Protein AF-A0A357T249-F1 (afdb_monomer)

Sequence (56 aa):
GTVVLQAGEDPEFAPEAIATLIQQLKNLGLAVTLSLGEWDRQTYLLWKQAGADRYL

Solvent-accessible surface area (backbone atoms only — not comparable to full-atom values): 3288 Å² total; per-residue (Å²): 101,78,47,76,52,71,53,72,88,56,92,82,64,56,66,65,58,54,24,53,51,40,38,57,44,44,76,71,65,36,46,36,32,39,33,56,69,88,74,56,72,66,54,54,49,49,34,46,73,33,58,45,73,44,78,97

Structure (mmCIF, N/CA/C/O backbone):
data_AF-A0A357T249-F1
#
_entry.id   AF-A0A357T249-F1
#
loop_
_atom_site.group_PDB
_atom_site.id
_atom_site.type_symbol
_atom_site.label_atom_id
_atom_site.label_alt_id
_atom_site.label_comp_id
_atom_site.label_asym_id
_atom_site.label_entity_id
_atom_site.label_seq_id
_atom_site.pdbx_PDB_ins_code
_atom_site.Cartn_x
_atom_site.Cartn_y
_atom_site.Cartn_z
_atom_site.occupancy
_atom_site.B_iso_or_equiv
_atom_site.auth_seq_id
_atom_site.auth_comp_id
_atom_site.auth_asym_id
_atom_site.auth_atom_id
_atom_site.pdbx_PDB_model_num
ATOM 1 N N . GLY A 1 1 ? -5.243 6.775 13.484 1.00 90.94 1 GLY A N 1
ATOM 2 C 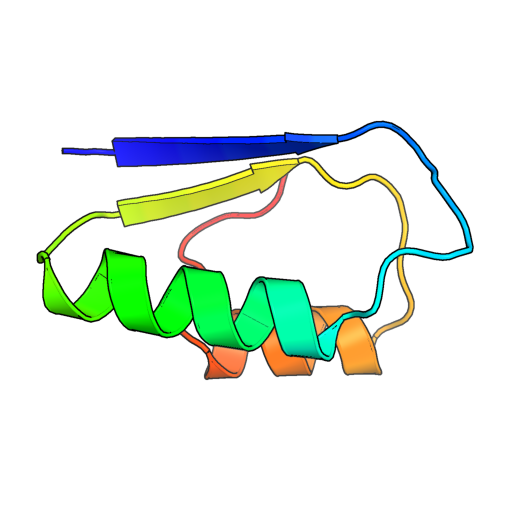CA . GLY A 1 1 ? -4.146 7.660 13.034 1.00 90.94 1 GLY A CA 1
ATOM 3 C C . GLY A 1 1 ? -3.831 7.384 11.576 1.00 90.94 1 GLY A C 1
ATOM 4 O O . GLY A 1 1 ? -4.368 6.421 11.039 1.00 90.94 1 GLY A O 1
ATOM 5 N N . THR A 1 2 ? -2.985 8.197 10.947 1.00 95.06 2 THR A N 1
ATOM 6 C CA . THR A 1 2 ? -2.554 7.997 9.551 1.00 95.06 2 THR A CA 1
ATOM 7 C C . THR A 1 2 ? -1.050 7.779 9.510 1.00 95.06 2 THR A C 1
ATOM 9 O O . THR A 1 2 ? -0.318 8.494 10.190 1.00 95.06 2 THR A O 1
ATOM 12 N N . VAL A 1 3 ? -0.608 6.817 8.707 1.00 96.19 3 VAL A N 1
ATOM 13 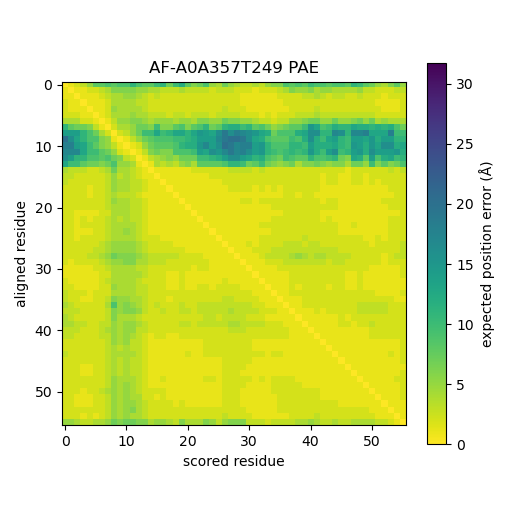C CA . VAL A 1 3 ? 0.802 6.542 8.419 1.00 96.19 3 VAL A CA 1
ATOM 14 C C . VAL A 1 3 ? 1.049 6.801 6.939 1.00 96.19 3 VAL A C 1
ATOM 16 O O . VAL A 1 3 ? 0.231 6.432 6.094 1.00 96.19 3 VAL A O 1
ATOM 19 N N . VAL A 1 4 ? 2.174 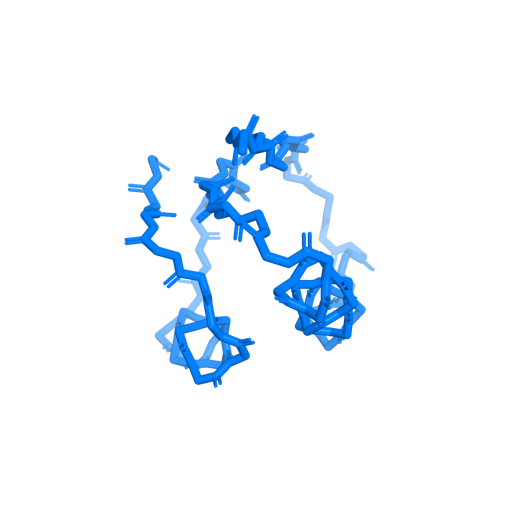7.444 6.635 1.00 96.25 4 VAL A N 1
ATOM 20 C CA . VAL A 1 4 ? 2.665 7.618 5.267 1.00 96.25 4 VAL A CA 1
ATOM 21 C C . VAL A 1 4 ? 3.885 6.722 5.095 1.00 96.25 4 VAL A C 1
ATOM 23 O O . VAL A 1 4 ? 4.855 6.868 5.836 1.00 96.25 4 VAL A O 1
ATOM 26 N N . LEU A 1 5 ? 3.822 5.783 4.150 1.00 93.25 5 LEU A N 1
ATOM 27 C CA . LEU A 1 5 ? 4.972 4.982 3.736 1.00 93.25 5 LEU A CA 1
ATOM 28 C C . LEU A 1 5 ? 5.635 5.684 2.558 1.00 93.25 5 LEU A C 1
ATOM 30 O O . LEU A 1 5 ? 5.047 5.776 1.480 1.00 93.25 5 LEU A O 1
ATOM 34 N N . GLN A 1 6 ? 6.839 6.195 2.793 1.00 92.38 6 GLN A N 1
ATOM 35 C CA . GLN A 1 6 ? 7.616 6.927 1.805 1.00 92.38 6 GLN A CA 1
ATOM 36 C C . GLN A 1 6 ? 8.995 6.292 1.657 1.00 92.38 6 GLN A C 1
ATOM 38 O O . GLN A 1 6 ? 9.695 6.081 2.648 1.00 92.38 6 GLN A O 1
ATOM 43 N N . ALA A 1 7 ? 9.373 6.011 0.417 1.00 84.44 7 ALA A N 1
ATOM 44 C CA . ALA A 1 7 ? 10.684 5.511 0.031 1.00 84.44 7 ALA A CA 1
ATOM 45 C C . ALA A 1 7 ? 1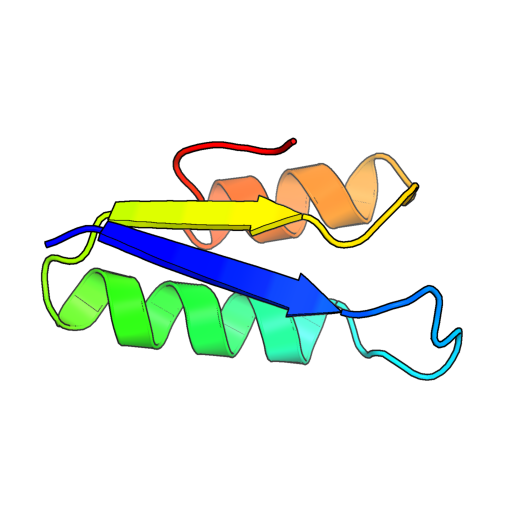1.085 6.157 -1.303 1.00 84.44 7 ALA A C 1
ATOM 47 O O . ALA A 1 7 ? 10.224 6.633 -2.044 1.00 84.44 7 ALA A O 1
ATOM 48 N N . GLY A 1 8 ? 12.389 6.208 -1.581 1.00 71.81 8 GLY A N 1
ATOM 49 C CA . GLY A 1 8 ? 12.877 6.522 -2.925 1.00 71.81 8 GLY A CA 1
ATOM 50 C C . GLY A 1 8 ? 12.629 5.362 -3.895 1.00 71.81 8 GLY A C 1
ATOM 51 O O . GLY A 1 8 ? 12.159 4.300 -3.489 1.00 71.81 8 GLY A O 1
ATOM 52 N N . GLU A 1 9 ? 12.970 5.556 -5.167 1.00 63.38 9 GLU A N 1
ATOM 53 C CA . GLU A 1 9 ? 12.949 4.490 -6.173 1.00 63.38 9 GLU A CA 1
ATOM 54 C C . GLU A 1 9 ? 14.126 3.543 -5.933 1.00 63.38 9 GLU A C 1
ATOM 56 O O . GLU A 1 9 ? 15.226 3.738 -6.447 1.00 63.38 9 GLU A O 1
ATOM 61 N N . ASP A 1 10 ? 13.909 2.541 -5.091 1.00 66.75 10 ASP A N 1
ATOM 62 C CA . ASP A 1 10 ? 14.816 1.408 -4.973 1.00 66.75 10 ASP A CA 1
ATOM 63 C C . ASP A 1 10 ? 14.227 0.239 -5.784 1.00 66.75 10 ASP A C 1
ATOM 65 O O . ASP A 1 10 ? 13.177 -0.293 -5.408 1.00 66.75 10 ASP A O 1
ATOM 69 N N . PRO A 1 11 ? 14.848 -0.157 -6.912 1.00 59.38 11 PRO A N 1
ATOM 70 C CA . PRO A 1 11 ? 14.343 -1.230 -7.767 1.00 59.38 11 PRO A CA 1
ATOM 71 C C . PRO A 1 11 ? 14.286 -2.595 -7.070 1.00 59.38 11 PRO A C 1
ATOM 73 O O . PRO A 1 11 ? 13.620 -3.500 -7.570 1.00 59.38 11 PRO A O 1
ATOM 76 N N . GLU A 1 12 ? 14.984 -2.764 -5.942 1.00 65.12 12 GLU A N 1
ATOM 77 C CA . GLU A 1 12 ? 14.975 -4.006 -5.162 1.00 65.12 12 GLU A CA 1
ATOM 78 C C . GLU A 1 12 ? 13.809 -4.085 -4.163 1.00 65.12 12 GLU A C 1
ATOM 80 O O . GLU A 1 12 ? 13.650 -5.095 -3.469 1.00 65.12 12 GLU A O 1
ATOM 85 N N . PHE A 1 13 ? 12.953 -3.059 -4.083 1.00 73.06 13 PHE A N 1
ATOM 86 C CA . PHE A 1 13 ? 11.777 -3.116 -3.221 1.00 73.06 13 PHE A CA 1
ATOM 87 C C . PHE A 1 13 ? 10.781 -4.162 -3.720 1.00 73.06 13 PHE A C 1
ATOM 89 O O . PHE A 1 13 ? 10.158 -4.000 -4.765 1.00 73.06 13 PHE A O 1
ATOM 96 N N . ALA A 1 14 ? 10.575 -5.216 -2.931 1.00 84.62 14 ALA A N 1
ATOM 97 C CA . ALA A 1 14 ? 9.550 -6.216 -3.203 1.00 84.62 14 ALA A CA 1
ATOM 98 C C . ALA A 1 14 ? 8.143 -5.632 -2.933 1.00 84.62 14 ALA A C 1
ATOM 100 O O . ALA A 1 14 ? 7.822 -5.339 -1.770 1.00 84.62 14 ALA A O 1
ATOM 101 N N . PRO A 1 15 ? 7.265 -5.488 -3.946 1.00 92.31 15 PRO A N 1
ATOM 102 C CA . PRO A 1 15 ? 5.897 -4.995 -3.761 1.00 92.31 15 PRO A CA 1
ATOM 103 C C . PRO A 1 15 ? 5.087 -5.785 -2.724 1.00 92.31 15 PRO A C 1
ATOM 105 O O . PRO A 1 15 ? 4.239 -5.224 -2.022 1.00 92.31 15 PRO A O 1
ATOM 108 N N . GLU A 1 16 ? 5.371 -7.077 -2.579 1.00 94.81 16 GLU A N 1
ATOM 109 C CA . GLU A 1 16 ? 4.741 -7.991 -1.625 1.00 94.81 16 GLU A CA 1
ATOM 110 C C . GLU A 1 16 ? 5.105 -7.659 -0.172 1.00 94.81 16 GLU A C 1
ATOM 112 O O . GLU A 1 16 ? 4.280 -7.829 0.735 1.00 94.81 16 GLU A O 1
ATOM 117 N N . ALA A 1 17 ? 6.313 -7.141 0.067 1.00 93.12 17 ALA A N 1
ATOM 118 C CA . ALA A 1 17 ? 6.728 -6.696 1.394 1.00 93.12 17 ALA A CA 1
ATOM 119 C C . ALA A 1 17 ? 5.912 -5.470 1.832 1.00 93.12 17 ALA A C 1
ATOM 121 O O . ALA A 1 17 ? 5.402 -5.428 2.954 1.00 93.12 17 ALA A O 1
ATOM 122 N N . ILE A 1 18 ? 5.700 -4.517 0.916 1.00 94.00 18 ILE A N 1
ATOM 123 C CA . ILE A 1 18 ? 4.824 -3.361 1.149 1.00 94.00 18 ILE A CA 1
ATOM 124 C C . ILE A 1 18 ? 3.383 -3.816 1.391 1.00 94.00 18 ILE A C 1
ATOM 126 O O . ILE A 1 18 ? 2.756 -3.359 2.343 1.00 94.00 18 ILE A O 1
ATOM 130 N N . ALA A 1 19 ? 2.865 -4.755 0.595 1.00 96.88 19 ALA A N 1
ATOM 131 C CA . ALA A 1 19 ? 1.527 -5.312 0.798 1.00 96.88 19 ALA A CA 1
ATOM 132 C C . ALA A 1 19 ? 1.361 -5.925 2.201 1.00 96.88 19 ALA A C 1
ATOM 134 O O . ALA A 1 19 ? 0.382 -5.643 2.895 1.00 96.88 19 ALA A O 1
ATOM 135 N N . THR A 1 20 ? 2.351 -6.698 2.650 1.00 96.88 20 THR A N 1
ATOM 136 C CA . THR A 1 20 ? 2.365 -7.298 3.993 1.00 96.88 20 THR A CA 1
ATOM 137 C C . THR A 1 20 ? 2.372 -6.225 5.084 1.00 96.88 20 THR A C 1
ATOM 139 O O . THR A 1 20 ? 1.601 -6.302 6.043 1.00 96.88 20 THR A O 1
ATOM 142 N N . LEU A 1 21 ? 3.192 -5.183 4.922 1.00 95.50 21 LEU A N 1
ATOM 143 C CA . LEU A 1 21 ? 3.257 -4.065 5.862 1.00 95.50 21 L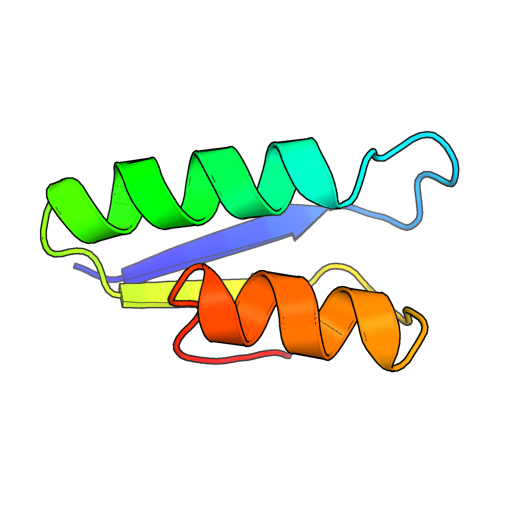EU A CA 1
ATOM 144 C C . LEU A 1 21 ? 1.935 -3.286 5.922 1.00 95.50 21 LEU A C 1
ATOM 146 O O . LEU A 1 21 ? 1.465 -2.960 7.012 1.00 95.50 21 LEU A O 1
ATOM 150 N N . ILE A 1 22 ? 1.303 -3.028 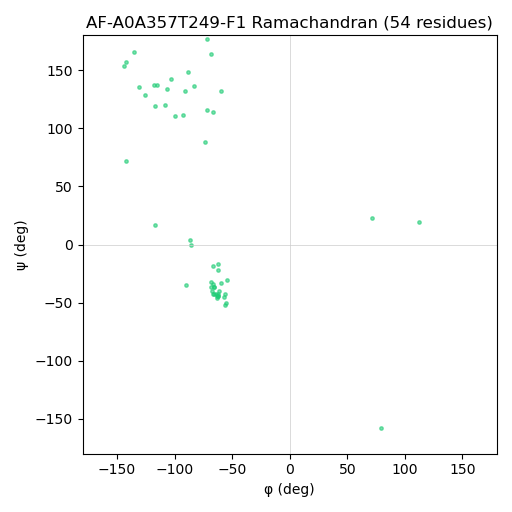4.773 1.00 97.44 22 ILE A N 1
ATOM 151 C CA . ILE A 1 22 ? -0.015 -2.384 4.711 1.00 97.44 22 ILE A CA 1
ATOM 152 C C . ILE A 1 22 ? -1.012 -3.196 5.541 1.00 97.44 22 ILE A C 1
ATOM 154 O O . ILE A 1 22 ? -1.631 -2.634 6.441 1.00 97.44 22 ILE A O 1
ATOM 158 N N . GLN A 1 23 ? -1.119 -4.510 5.317 1.00 97.88 23 GLN A N 1
ATOM 159 C CA . GLN A 1 23 ? -2.047 -5.373 6.063 1.00 97.88 23 GLN A CA 1
ATOM 160 C C . GLN A 1 23 ? -1.821 -5.300 7.580 1.00 97.88 23 GLN A C 1
ATOM 162 O O . GLN A 1 23 ? -2.777 -5.186 8.350 1.00 97.88 23 GLN A O 1
ATOM 167 N N . GLN A 1 24 ? -0.561 -5.296 8.023 1.00 97.69 24 GLN A N 1
ATOM 168 C CA . GLN A 1 24 ? -0.223 -5.151 9.441 1.00 97.69 24 GLN A CA 1
ATOM 169 C C . GLN A 1 24 ? -0.677 -3.799 10.008 1.00 97.69 24 GLN A C 1
ATOM 171 O O . GLN A 1 24 ? -1.290 -3.756 11.074 1.00 97.69 24 GLN A O 1
ATOM 176 N N . LEU A 1 25 ? -0.449 -2.697 9.288 1.00 97.19 25 LEU A N 1
ATOM 177 C CA . LEU A 1 25 ? -0.899 -1.364 9.704 1.00 97.19 25 LEU A CA 1
ATOM 178 C C . LEU A 1 25 ? -2.431 -1.249 9.714 1.00 97.19 25 LEU A C 1
ATOM 180 O O . LEU A 1 25 ? -2.998 -0.617 10.610 1.00 97.19 25 LEU A O 1
ATOM 184 N N . LYS A 1 26 ? -3.118 -1.893 8.763 1.00 96.88 26 LYS A N 1
ATOM 185 C CA . LYS A 1 26 ? -4.586 -1.945 8.734 1.00 96.88 26 LYS A CA 1
ATOM 186 C C . LYS A 1 26 ? -5.157 -2.722 9.917 1.00 96.88 26 LYS A C 1
ATOM 188 O O . LYS A 1 26 ? -6.150 -2.270 10.484 1.00 96.88 26 LYS A O 1
ATOM 193 N N . ASN A 1 27 ? -4.503 -3.797 10.361 1.00 97.38 27 ASN A N 1
ATOM 194 C CA . ASN A 1 27 ? -4.896 -4.527 11.575 1.00 97.38 27 ASN A CA 1
ATOM 195 C C . ASN A 1 27 ? -4.800 -3.670 12.852 1.00 97.38 27 ASN A C 1
ATOM 197 O O . ASN A 1 27 ? -5.492 -3.946 13.829 1.00 97.38 27 ASN A O 1
ATOM 201 N N . LEU A 1 28 ? -4.000 -2.599 12.836 1.00 97.25 28 LEU A N 1
ATOM 202 C CA . LEU A 1 28 ? -3.916 -1.609 13.918 1.00 97.25 28 LEU A CA 1
ATOM 203 C C . LEU A 1 28 ? -4.960 -0.480 13.792 1.00 97.25 28 LEU A C 1
ATOM 205 O O . LEU A 1 28 ? -4.939 0.472 14.572 1.00 97.25 28 LEU A O 1
ATOM 209 N N . GLY A 1 29 ? -5.858 -0.543 12.803 1.00 96.81 29 GLY A N 1
ATOM 210 C CA . GLY A 1 29 ? -6.872 0.486 12.554 1.00 96.81 29 GLY A CA 1
ATOM 211 C C . GLY A 1 29 ? -6.305 1.797 11.998 1.00 96.81 29 GLY A C 1
ATOM 212 O O . GLY A 1 29 ? -6.914 2.858 12.160 1.00 96.81 29 GLY A O 1
ATOM 213 N N . LEU A 1 30 ? -5.123 1.7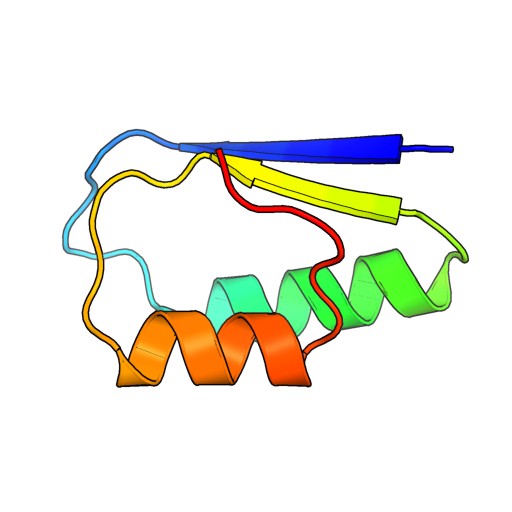59 11.375 1.00 97.19 30 LEU A N 1
ATOM 214 C CA . LEU A 1 30 ? -4.485 2.940 10.795 1.00 97.19 30 LEU A CA 1
ATOM 215 C C . LEU A 1 30 ? -4.928 3.155 9.341 1.00 97.19 30 LEU A C 1
ATOM 217 O O . LEU A 1 30 ? -5.217 2.213 8.600 1.00 97.19 30 LEU A O 1
ATOM 221 N N . ALA A 1 31 ? -4.978 4.419 8.925 1.00 97.75 31 ALA A N 1
ATOM 222 C CA . ALA A 1 31 ? -5.049 4.771 7.511 1.00 97.75 31 ALA A CA 1
ATOM 223 C C . ALA A 1 31 ? -3.633 4.767 6.922 1.00 97.75 31 ALA A C 1
ATOM 225 O O . ALA A 1 31 ? -2.711 5.290 7.551 1.00 97.75 31 ALA A O 1
ATOM 226 N N . VAL A 1 32 ? -3.464 4.206 5.729 1.00 98.12 32 VAL A N 1
ATOM 227 C CA . VAL A 1 32 ? -2.176 4.050 5.051 1.00 98.12 32 VAL A CA 1
ATOM 228 C C . VAL A 1 32 ? -2.182 4.852 3.754 1.00 98.12 32 VAL A C 1
ATOM 230 O O . VAL A 1 32 ? 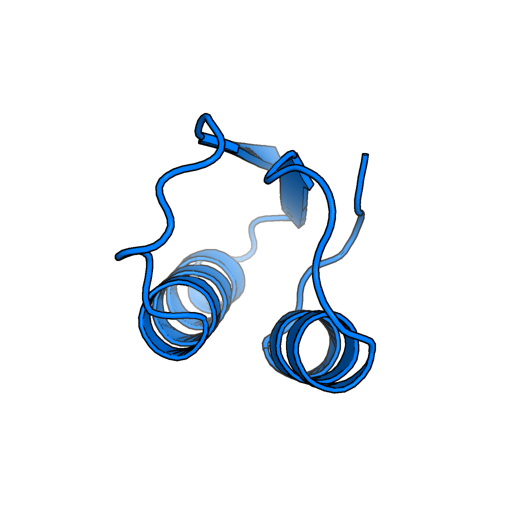-2.985 4.603 2.854 1.00 98.12 32 VAL A O 1
ATOM 233 N N . THR A 1 33 ? -1.271 5.815 3.663 1.00 98.00 33 THR A N 1
ATOM 234 C CA . THR A 1 33 ? -0.961 6.548 2.432 1.00 98.00 33 THR A CA 1
ATOM 235 C C . THR A 1 33 ? 0.397 6.076 1.913 1.00 98.00 33 THR A C 1
ATOM 237 O O . THR A 1 33 ? 1.348 5.989 2.689 1.00 98.00 33 THR A O 1
ATOM 240 N N . LEU A 1 34 ? 0.502 5.790 0.619 1.00 96.19 34 LEU A N 1
ATOM 241 C CA . LEU A 1 34 ? 1.753 5.410 -0.037 1.00 96.19 34 LEU A CA 1
ATOM 242 C C . LEU A 1 34 ? 2.326 6.584 -0.834 1.00 96.19 34 LEU A C 1
ATOM 244 O O . LEU A 1 34 ? 1.572 7.335 -1.444 1.00 96.19 34 LEU A O 1
ATOM 248 N N . SER A 1 35 ? 3.648 6.719 -0.823 1.00 94.56 35 SER A N 1
ATOM 249 C CA . SER A 1 35 ? 4.430 7.678 -1.610 1.00 94.56 35 SER A CA 1
ATOM 250 C C . SER A 1 35 ? 5.715 6.979 -2.058 1.00 94.56 35 SER A C 1
ATOM 252 O O . SER A 1 35 ? 6.783 7.214 -1.491 1.00 94.56 35 SER A O 1
ATOM 254 N N . LEU A 1 36 ? 5.592 6.046 -3.007 1.00 92.31 36 LEU A N 1
ATOM 255 C CA . LEU A 1 36 ? 6.660 5.106 -3.381 1.00 92.31 36 LEU A CA 1
ATOM 256 C C . LEU A 1 36 ? 7.135 5.270 -4.836 1.00 92.31 36 LEU A C 1
ATOM 258 O O . LEU A 1 36 ? 7.758 4.362 -5.370 1.00 92.31 36 LEU A O 1
ATOM 262 N N . GLY A 1 37 ? 6.835 6.397 -5.489 1.00 91.44 37 GLY A N 1
ATOM 263 C CA . GLY A 1 37 ? 7.190 6.629 -6.894 1.00 91.44 37 GLY A CA 1
ATOM 264 C C . GLY A 1 37 ? 6.248 5.933 -7.882 1.00 91.44 37 GLY A C 1
ATOM 265 O O . GLY A 1 37 ? 5.094 5.620 -7.552 1.00 91.44 37 GLY A O 1
ATOM 266 N N . GLU A 1 38 ? 6.731 5.706 -9.102 1.00 91.62 38 GLU A N 1
ATOM 267 C CA . GLU A 1 38 ? 5.963 5.084 -10.184 1.00 91.62 38 GLU A CA 1
ATOM 268 C C . GLU A 1 38 ? 6.137 3.561 -10.208 1.00 91.62 38 GLU A C 1
ATOM 270 O O . GLU A 1 38 ? 7.248 3.041 -10.165 1.00 91.62 38 GLU A O 1
ATOM 275 N N . TRP A 1 39 ? 5.021 2.840 -10.298 1.00 92.00 39 TRP A N 1
ATOM 276 C CA . TRP A 1 39 ? 4.984 1.381 -10.344 1.00 92.00 39 TRP A CA 1
ATOM 277 C C . TRP A 1 39 ? 4.023 0.905 -11.424 1.00 92.00 39 TRP A C 1
ATOM 279 O O . TRP A 1 39 ? 3.192 1.657 -11.941 1.00 92.00 39 TRP A O 1
ATOM 289 N N . ASP A 1 40 ? 4.115 -0.375 -11.772 1.00 93.38 40 ASP A N 1
ATOM 290 C CA . ASP A 1 40 ? 3.165 -0.956 -12.702 1.00 93.38 40 ASP A CA 1
ATOM 291 C C . ASP A 1 40 ? 1.751 -1.068 -12.098 1.00 93.38 40 ASP A C 1
ATOM 293 O O . ASP A 1 40 ? 1.499 -0.999 -10.889 1.00 93.38 40 ASP A O 1
ATOM 297 N N . ARG A 1 41 ? 0.772 -1.266 -12.981 1.00 95.81 41 ARG A N 1
ATOM 298 C CA . ARG A 1 41 ? -0.633 -1.384 -12.580 1.00 95.81 41 ARG A CA 1
ATOM 299 C C . ARG A 1 41 ? -0.875 -2.555 -11.624 1.00 95.81 41 ARG A C 1
ATOM 301 O O . ARG A 1 41 ? -1.783 -2.471 -10.796 1.00 95.81 41 ARG A O 1
ATOM 308 N N . GLN A 1 42 ? -0.133 -3.651 -11.768 1.00 96.19 42 GLN A N 1
ATOM 309 C CA . GLN A 1 42 ? -0.311 -4.842 -10.935 1.00 96.19 42 GLN A CA 1
ATOM 310 C C . GLN A 1 42 ? 0.094 -4.552 -9.489 1.00 96.19 42 GLN A C 1
ATOM 312 O O . GLN A 1 42 ? -0.644 -4.900 -8.569 1.00 96.19 42 GLN A O 1
ATOM 317 N N . THR A 1 43 ? 1.176 -3.807 -9.308 1.00 95.50 43 THR A N 1
ATOM 318 C CA . THR A 1 43 ? 1.685 -3.344 -8.020 1.00 95.50 43 THR A CA 1
ATOM 319 C C . THR A 1 43 ? 0.698 -2.408 -7.324 1.00 95.50 43 THR A C 1
ATOM 321 O O . THR A 1 43 ? 0.341 -2.623 -6.164 1.00 95.50 43 THR A O 1
ATOM 324 N N . TYR A 1 44 ? 0.135 -1.433 -8.045 1.00 95.88 44 TYR A N 1
ATOM 325 C CA . TYR A 1 44 ? -0.913 -0.577 -7.477 1.00 95.88 44 TYR A CA 1
ATOM 326 C C . TYR A 1 44 ? -2.160 -1.361 -7.055 1.00 95.88 44 TYR A C 1
ATOM 328 O O . TYR A 1 44 ? -2.758 -1.075 -6.014 1.00 95.88 44 TYR A O 1
ATOM 336 N N . LEU A 1 45 ? -2.571 -2.356 -7.849 1.00 97.88 45 LEU A N 1
ATOM 337 C CA . LEU A 1 45 ? -3.701 -3.218 -7.503 1.00 97.88 45 LEU A CA 1
ATOM 338 C C . LEU A 1 45 ? -3.402 -4.072 -6.270 1.00 97.88 45 LEU A C 1
ATOM 340 O O . LEU A 1 45 ? -4.261 -4.156 -5.392 1.00 97.88 45 LEU A O 1
ATOM 344 N N . LEU A 1 46 ? -2.199 -4.643 -6.181 1.00 97.69 46 LEU A N 1
ATOM 345 C CA . LEU A 1 46 ? -1.734 -5.407 -5.027 1.00 97.69 46 LEU A CA 1
ATOM 346 C C . LEU A 1 46 ? -1.835 -4.572 -3.744 1.00 97.69 46 LEU A C 1
ATOM 348 O O . LEU A 1 46 ? -2.449 -5.000 -2.768 1.00 97.69 46 LEU A O 1
ATOM 352 N N . TRP A 1 47 ? -1.304 -3.350 -3.750 1.00 97.56 47 TRP A N 1
ATOM 353 C CA . TRP A 1 47 ? -1.330 -2.481 -2.570 1.00 97.56 47 TRP A CA 1
ATOM 354 C C . TRP A 1 47 ? -2.727 -1.987 -2.210 1.00 97.56 47 TRP A C 1
ATOM 356 O O . TRP A 1 47 ? -3.082 -1.916 -1.031 1.00 97.56 47 TRP A O 1
ATOM 366 N N . LYS A 1 48 ? -3.562 -1.706 -3.214 1.00 98.00 48 LYS A N 1
ATOM 367 C CA . LYS A 1 48 ? -4.972 -1.378 -2.989 1.00 98.00 48 LYS A CA 1
ATOM 368 C C . LYS A 1 48 ? -5.723 -2.550 -2.353 1.00 98.00 48 LYS A C 1
ATOM 370 O O . LYS A 1 48 ? -6.492 -2.336 -1.422 1.00 98.00 48 LYS A O 1
ATOM 375 N N . GLN A 1 49 ? -5.485 -3.778 -2.815 1.00 98.19 49 GLN A N 1
ATOM 376 C CA . GLN A 1 49 ? -6.071 -4.994 -2.236 1.00 98.19 49 GLN A CA 1
ATOM 377 C C . GLN A 1 49 ? -5.552 -5.276 -0.822 1.00 98.19 49 GLN A C 1
ATOM 379 O O . GLN A 1 49 ? -6.312 -5.739 0.024 1.00 98.19 49 GLN A O 1
ATOM 384 N N . ALA A 1 50 ? -4.290 -4.943 -0.543 1.00 97.94 50 ALA A N 1
ATOM 385 C CA . ALA A 1 50 ? -3.713 -5.020 0.796 1.00 97.94 50 ALA A CA 1
ATOM 386 C C . ALA A 1 50 ? -4.333 -4.012 1.783 1.00 97.94 50 ALA A C 1
ATOM 388 O O . ALA A 1 50 ? -4.227 -4.200 2.994 1.00 97.94 50 ALA A O 1
ATOM 389 N N . GLY A 1 51 ? -5.003 -2.971 1.276 1.00 97.88 51 GLY A N 1
ATOM 390 C CA . GLY A 1 51 ? -5.763 -2.008 2.072 1.00 97.88 51 GLY A CA 1
ATOM 391 C C . GLY A 1 51 ? -5.181 -0.596 2.105 1.00 97.88 51 GLY A C 1
ATOM 392 O O . GLY A 1 51 ? -5.529 0.162 3.009 1.00 97.88 51 GLY A O 1
ATOM 393 N N . ALA A 1 52 ? -4.308 -0.229 1.159 1.00 97.81 52 ALA A N 1
ATOM 394 C CA . ALA A 1 52 ? -3.847 1.151 1.023 1.00 97.81 52 ALA A CA 1
ATOM 395 C C . ALA A 1 52 ? -5.032 2.093 0.756 1.00 97.81 52 ALA A C 1
ATOM 397 O O . ALA A 1 52 ? -5.862 1.836 -0.119 1.00 97.81 52 ALA A O 1
ATOM 398 N N . ASP A 1 53 ? -5.099 3.197 1.500 1.00 98.19 53 ASP A N 1
ATOM 399 C CA . ASP A 1 53 ? -6.209 4.149 1.424 1.00 98.19 53 ASP A CA 1
ATOM 400 C C . ASP A 1 53 ? -5.947 5.249 0.386 1.00 98.19 53 ASP A C 1
ATOM 402 O O . ASP A 1 53 ? -6.874 5.730 -0.268 1.00 98.19 53 ASP A O 1
ATOM 406 N N . ARG A 1 54 ? -4.685 5.674 0.243 1.00 97.25 54 ARG A N 1
ATOM 407 C CA . ARG A 1 54 ? -4.259 6.752 -0.662 1.00 97.25 54 ARG A CA 1
ATOM 408 C C . ARG A 1 54 ? -2.895 6.454 -1.277 1.00 97.25 54 ARG A C 1
ATOM 410 O O . ARG A 1 54 ? -2.075 5.773 -0.666 1.00 97.25 54 ARG A O 1
ATOM 417 N N . TYR A 1 55 ? -2.656 7.026 -2.450 1.00 95.31 55 TYR A N 1
ATOM 418 C CA . TYR A 1 55 ? -1.369 7.026 -3.139 1.00 95.31 55 TYR A CA 1
ATOM 419 C C . TYR A 1 55 ? -1.055 8.463 -3.567 1.00 95.31 55 TYR A C 1
ATOM 421 O O . TYR A 1 55 ? -1.972 9.155 -4.020 1.00 95.31 55 TYR A O 1
ATOM 429 N N . LEU A 1 56 ? 0.182 8.906 -3.356 1.00 92.12 56 LEU A N 1
ATOM 430 C CA . LEU A 1 56 ? 0.693 10.238 -3.691 1.00 92.12 56 LEU A CA 1
ATOM 431 C C . LEU A 1 56 ? 1.654 10.176 -4.875 1.00 92.12 56 LEU A C 1
ATOM 433 O O . LEU A 1 56 ? 2.404 9.178 -4.959 1.00 92.12 56 LEU A O 1
#

Nearest PDB structures (foldseek):
  1jlk-assembly1_B  TM=6.547E-01  e=5.333E-02  Synechocystis sp. PCC 6803
  1hey-a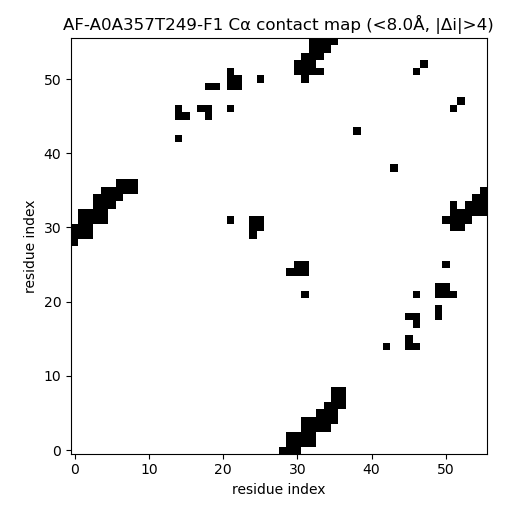ssembly1_A  TM=6.263E-01  e=5.333E-02  Escherichia coli
  3to5-assembly1_A  TM=6.251E-01  e=1.185E-01  Vibrio cholerae
  1k68-assembly1_B  TM=6.476E-01  e=1.767E-01  Tolypothrix sp. PCC 7601
  4hnq-assembly1_A  TM=6.396E-01  e=1.447E-01  Vibrio cholerae

Radius of gyration: 10.34 Å; Cα contacts (8 Å, |Δi|>4): 73; chains: 1; bounding box: 22×18×27 Å

Foldseek 3Di:
DEDEAADEPDVPDDLVVLLVVLLVCVVVVYAYEYEYDDDDPVSVVSNVVSPHPYYD

Mean predicted aligned error: 3.11 Å

Secondary structure (DSSP, 8-state):
-EEEEE----TT--HHHHHHHHHHHHHTT-EEEEE-----HHHHHHHHHHT--EE-

pLDDT: mean 92.26, std 9.48, range [59.38, 98.19]